Protein AF-A0A7J0AJB5-F1 (afdb_monomer)

Structure (mmCIF, N/CA/C/O backbone):
data_AF-A0A7J0AJB5-F1
#
_entry.id   AF-A0A7J0AJB5-F1
#
loop_
_atom_site.group_PDB
_atom_site.id
_atom_site.type_symbol
_atom_site.label_atom_id
_atom_site.label_alt_id
_atom_site.label_comp_id
_atom_site.label_asym_id
_atom_site.label_entity_id
_atom_site.label_seq_id
_atom_site.pdbx_PDB_ins_code
_atom_site.Cartn_x
_atom_site.Cartn_y
_atom_site.Cartn_z
_atom_site.occupancy
_atom_site.B_iso_or_equiv
_atom_site.auth_seq_id
_atom_site.auth_comp_id
_atom_site.auth_asym_id
_atom_site.auth_atom_id
_atom_site.pdbx_PDB_model_num
ATOM 1 N N . MET A 1 1 ? -27.494 -0.237 11.479 1.00 79.25 1 MET A N 1
ATOM 2 C CA . MET A 1 1 ? -26.048 -0.134 11.221 1.00 79.25 1 MET A CA 1
ATOM 3 C C . MET A 1 1 ? -25.712 1.276 10.770 1.00 79.25 1 MET A C 1
ATOM 5 O O . MET A 1 1 ? -25.885 1.623 9.608 1.00 79.25 1 MET A O 1
ATOM 9 N N . THR A 1 2 ? -25.309 2.109 11.719 1.00 97.00 2 THR A N 1
ATOM 10 C CA . THR A 1 2 ? -24.826 3.474 11.503 1.00 97.00 2 THR A CA 1
ATOM 11 C C . THR A 1 2 ? -23.308 3.480 11.310 1.00 97.00 2 THR A C 1
ATOM 13 O O . THR A 1 2 ? -22.624 2.503 11.622 1.00 97.00 2 THR A O 1
ATOM 16 N N . ILE A 1 3 ? -22.759 4.607 10.845 1.00 94.25 3 ILE A N 1
ATOM 17 C CA . ILE A 1 3 ? -21.302 4.815 10.776 1.00 94.25 3 ILE A CA 1
ATOM 18 C C . ILE A 1 3 ? -20.665 4.633 12.163 1.00 94.25 3 ILE A C 1
ATOM 20 O O . ILE A 1 3 ? -19.613 4.015 12.292 1.00 94.25 3 ILE A O 1
ATOM 24 N N . PHE A 1 4 ? -21.326 5.114 13.217 1.00 96.75 4 PHE A N 1
ATOM 25 C CA . PHE A 1 4 ? -20.851 4.930 14.584 1.00 96.75 4 PHE A CA 1
ATOM 26 C C . PHE A 1 4 ? -20.799 3.449 14.984 1.00 96.75 4 PHE A C 1
ATOM 28 O O . PHE A 1 4 ? -19.808 3.006 15.556 1.00 96.75 4 PHE A O 1
ATOM 35 N N . GLU A 1 5 ? -21.830 2.667 14.649 1.00 98.00 5 GLU A N 1
ATOM 36 C CA . GLU A 1 5 ? -21.894 1.238 14.983 1.00 98.00 5 GLU A CA 1
ATOM 37 C C . GLU A 1 5 ? -20.785 0.432 14.295 1.00 98.00 5 GLU A C 1
ATOM 39 O O . GLU A 1 5 ? -20.130 -0.372 14.956 1.00 98.00 5 GLU A O 1
ATOM 44 N N . ILE A 1 6 ? -20.507 0.680 13.008 1.00 95.88 6 ILE A N 1
ATOM 45 C CA . ILE A 1 6 ? -19.435 -0.033 12.292 1.00 95.88 6 ILE A CA 1
ATOM 46 C C . ILE A 1 6 ? -18.036 0.394 12.757 1.00 95.88 6 ILE A C 1
ATOM 48 O O . ILE A 1 6 ? -17.145 -0.451 12.857 1.00 95.88 6 ILE A O 1
ATOM 52 N N . LEU A 1 7 ? -17.838 1.672 13.102 1.00 94.94 7 LEU A N 1
ATOM 53 C CA . LEU A 1 7 ? -16.583 2.143 13.697 1.00 94.94 7 LEU A CA 1
ATOM 54 C C . LEU A 1 7 ? -16.366 1.539 15.086 1.00 94.94 7 LEU A C 1
ATOM 56 O O . LEU A 1 7 ? -15.263 1.101 15.396 1.00 94.94 7 LEU A O 1
ATOM 60 N N . LYS A 1 8 ? -17.418 1.474 15.911 1.00 96.06 8 LYS A N 1
ATOM 61 C CA . LYS A 1 8 ? -17.368 0.855 17.239 1.00 96.06 8 LYS A CA 1
ATOM 62 C C . LYS A 1 8 ? -17.060 -0.639 17.141 1.00 96.06 8 LYS A C 1
ATOM 64 O O . LYS A 1 8 ? -16.225 -1.124 17.898 1.00 96.06 8 LYS A O 1
ATOM 69 N N . PHE A 1 9 ? -17.692 -1.343 16.200 1.00 97.31 9 PHE A N 1
ATOM 70 C CA . PHE A 1 9 ? -17.453 -2.766 15.954 1.00 97.31 9 PHE A CA 1
ATOM 71 C C . PHE A 1 9 ? -16.005 -3.044 15.517 1.00 97.31 9 PHE A C 1
ATOM 73 O O . PHE A 1 9 ? -15.387 -3.982 16.005 1.00 97.31 9 PHE A O 1
ATOM 80 N N . ASN A 1 10 ? -15.431 -2.189 14.664 1.00 95.81 10 ASN A N 1
ATOM 81 C CA . ASN A 1 10 ? -14.078 -2.352 14.116 1.00 95.81 10 ASN A CA 1
ATOM 82 C C . ASN A 1 10 ? -13.007 -1.507 14.836 1.00 95.81 10 ASN A C 1
ATOM 84 O O . ASN A 1 10 ? -11.934 -1.266 14.280 1.00 95.81 10 ASN A O 1
ATOM 88 N N . ARG A 1 11 ? -13.273 -1.021 16.056 1.00 95.06 11 ARG A N 1
ATOM 89 C CA . ARG A 1 11 ? -12.410 -0.036 16.732 1.00 95.06 11 ARG A CA 1
ATOM 90 C C . ARG A 1 11 ? -10.953 -0.494 16.825 1.00 95.06 11 ARG A C 1
ATOM 92 O O . ARG A 1 11 ? -10.058 0.271 16.485 1.00 95.06 11 ARG A O 1
ATOM 99 N N . GLU A 1 12 ? -10.717 -1.737 17.244 1.00 95.25 12 GLU A N 1
ATOM 100 C CA . GLU A 1 12 ? -9.360 -2.264 17.437 1.00 95.25 12 GLU A CA 1
ATOM 101 C C . GLU A 1 12 ? -8.561 -2.314 16.126 1.00 95.25 12 GLU A C 1
ATOM 103 O O . GLU A 1 12 ? -7.426 -1.836 16.073 1.00 95.25 12 GLU A O 1
ATOM 108 N N . ILE A 1 13 ? -9.151 -2.855 15.053 1.00 93.44 13 ILE A N 1
ATOM 109 C CA . ILE A 1 13 ? -8.449 -2.980 13.771 1.00 93.44 13 ILE A CA 1
ATOM 110 C C . ILE A 1 13 ? -8.190 -1.607 13.146 1.00 93.44 13 ILE A C 1
AT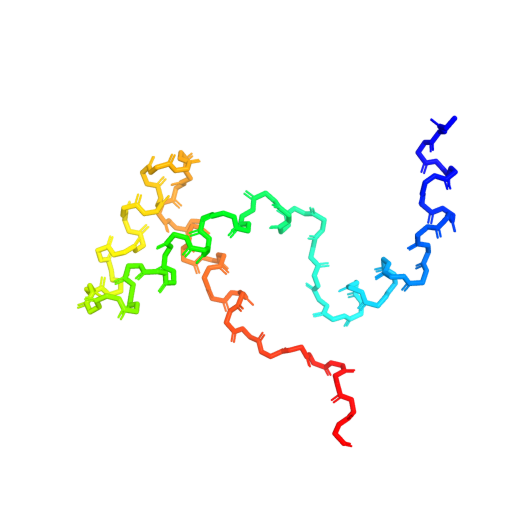OM 112 O O . ILE A 1 13 ? -7.094 -1.363 12.647 1.00 93.44 13 ILE A O 1
ATOM 116 N N . ILE A 1 14 ? -9.142 -0.673 13.248 1.00 93.56 14 ILE A N 1
ATOM 117 C CA . ILE A 1 14 ? -8.975 0.697 12.749 1.00 93.56 14 ILE A CA 1
ATOM 118 C C . ILE A 1 14 ? -7.866 1.418 13.521 1.00 93.56 14 ILE A C 1
ATOM 120 O O . ILE A 1 14 ? -7.022 2.067 12.906 1.00 93.56 14 ILE A O 1
ATOM 124 N N . GLU A 1 15 ? -7.815 1.278 14.848 1.00 92.38 15 GLU A N 1
ATOM 125 C CA . GLU A 1 15 ? -6.749 1.866 15.666 1.00 92.38 15 GLU A CA 1
ATOM 126 C C . GLU A 1 15 ? -5.373 1.286 15.326 1.00 92.38 15 GLU A C 1
ATOM 128 O O . GLU A 1 15 ? -4.398 2.034 15.257 1.00 92.38 15 GLU A O 1
ATOM 133 N N . ARG A 1 16 ? -5.279 -0.025 15.073 1.00 91.44 16 ARG A N 1
ATOM 134 C CA . ARG A 1 16 ? -4.036 -0.678 14.633 1.00 91.44 16 ARG A CA 1
ATOM 135 C C . ARG A 1 16 ? -3.574 -0.177 13.268 1.00 91.44 16 ARG A C 1
ATOM 137 O O . ARG A 1 16 ? -2.417 0.209 13.133 1.00 91.44 16 ARG A O 1
ATOM 144 N N . LEU A 1 17 ? -4.474 -0.124 12.286 1.00 90.75 17 LEU A N 1
ATOM 145 C CA . LEU A 1 17 ? -4.177 0.388 10.945 1.00 90.75 17 LEU A CA 1
ATOM 146 C C . LEU A 1 17 ? -3.747 1.859 10.996 1.00 90.75 17 LEU A C 1
ATOM 148 O O . LEU A 1 17 ? -2.745 2.233 10.391 1.00 90.75 17 LEU A O 1
ATOM 152 N N . HIS A 1 18 ? -4.446 2.679 11.783 1.00 89.06 18 HIS A N 1
ATOM 153 C CA . HIS A 1 18 ? -4.085 4.078 11.985 1.00 89.06 18 HIS A CA 1
ATOM 154 C C . HIS A 1 18 ? -2.694 4.224 12.620 1.00 89.06 18 HIS A C 1
ATOM 156 O O . HIS A 1 18 ? -1.887 5.027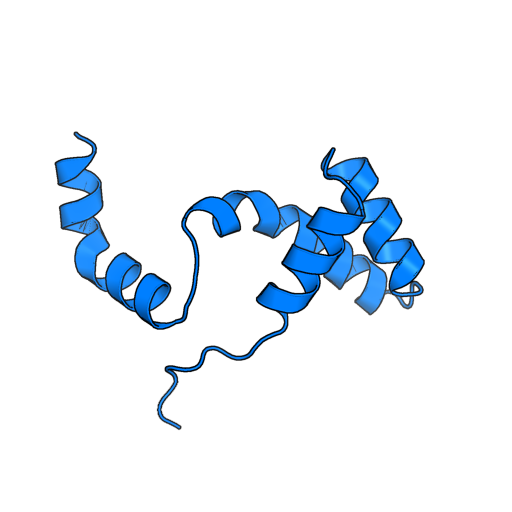 12.156 1.00 89.06 18 HIS A O 1
ATOM 162 N N . LYS A 1 19 ? -2.376 3.425 13.650 1.00 88.56 19 LYS A N 1
ATOM 163 C CA . LYS A 1 19 ? -1.039 3.396 14.272 1.00 88.56 19 LYS A CA 1
ATOM 164 C C . LYS A 1 19 ? 0.055 2.935 13.305 1.00 88.56 19 LYS A C 1
ATOM 166 O O . LYS A 1 19 ? 1.169 3.432 13.395 1.00 88.56 19 LYS A O 1
ATOM 171 N N . ALA A 1 20 ? -0.268 2.047 12.367 1.00 87.00 20 ALA A N 1
ATOM 172 C CA . ALA A 1 20 ? 0.633 1.624 11.295 1.00 87.00 20 ALA A CA 1
ATOM 173 C C . ALA A 1 20 ? 0.783 2.666 10.165 1.00 87.00 20 ALA A C 1
ATOM 175 O O . ALA A 1 20 ? 1.495 2.423 9.195 1.00 87.00 20 ALA A O 1
ATOM 176 N N . GLY A 1 21 ? 0.119 3.825 10.261 1.00 86.56 21 GLY A N 1
ATOM 177 C CA . GLY A 1 21 ? 0.197 4.894 9.262 1.00 86.56 21 GLY A CA 1
ATOM 178 C C . GLY A 1 21 ? -0.732 4.715 8.056 1.00 86.56 21 GLY A C 1
ATOM 179 O O . GLY A 1 21 ? -0.644 5.497 7.104 1.00 86.56 21 GLY A O 1
ATOM 180 N N . VAL A 1 22 ? -1.639 3.731 8.094 1.00 90.06 22 VAL A N 1
ATOM 181 C CA . VAL A 1 22 ? -2.632 3.492 7.038 1.00 90.06 22 VAL A CA 1
ATOM 182 C C . VAL A 1 22 ? -3.683 4.597 7.054 1.00 90.06 22 VAL A C 1
ATOM 184 O O . VAL A 1 22 ? -4.256 4.947 8.089 1.00 90.06 22 VAL A O 1
ATOM 187 N N . ARG A 1 23 ? -3.973 5.143 5.875 1.00 90.75 23 ARG A N 1
ATOM 188 C CA . ARG A 1 23 ? -4.997 6.168 5.670 1.00 90.75 23 ARG A CA 1
ATOM 189 C C . ARG A 1 23 ? -6.294 5.509 5.226 1.00 90.75 23 ARG A C 1
ATOM 191 O O . ARG A 1 23 ? -6.287 4.586 4.424 1.00 90.75 23 ARG A O 1
ATOM 198 N N . HIS A 1 24 ? -7.435 6.066 5.624 1.00 88.75 24 HIS A N 1
ATOM 199 C CA . HIS A 1 24 ? -8.747 5.615 5.131 1.00 88.75 24 HIS A CA 1
ATOM 200 C C . HIS A 1 24 ? -8.840 5.606 3.589 1.00 88.75 24 HIS A C 1
ATOM 202 O O . HIS A 1 24 ? -9.526 4.775 3.003 1.00 88.75 24 HIS A O 1
ATOM 208 N N . SER A 1 25 ? -8.137 6.528 2.922 1.00 89.62 25 SER A N 1
ATOM 209 C CA . SER A 1 25 ? -8.104 6.624 1.461 1.00 89.62 25 SER A CA 1
ATOM 210 C C . SER A 1 25 ? -7.233 5.558 0.797 1.00 89.62 25 SER A C 1
ATOM 212 O O . SER A 1 25 ? -7.375 5.362 -0.407 1.00 89.62 25 SER A O 1
ATOM 214 N N . ASP A 1 26 ? -6.385 4.850 1.550 1.00 92.31 26 ASP A N 1
ATOM 215 C CA . ASP A 1 26 ? -5.508 3.799 1.021 1.00 92.31 26 ASP A CA 1
ATOM 216 C C . ASP A 1 26 ? -6.297 2.615 0.469 1.00 92.31 26 ASP A C 1
ATOM 218 O O . ASP A 1 26 ? -5.894 2.033 -0.533 1.00 92.31 26 ASP A O 1
ATOM 222 N N . VAL A 1 27 ? -7.481 2.346 1.026 1.00 93.50 27 VAL A N 1
ATOM 223 C CA . VAL A 1 27 ? -8.386 1.288 0.554 1.00 93.50 27 VAL A CA 1
ATOM 224 C C . VAL A 1 27 ? -8.677 1.413 -0.946 1.00 93.50 27 VAL A C 1
ATOM 226 O O . VAL A 1 27 ? -8.755 0.410 -1.644 1.00 93.50 27 VAL A O 1
ATOM 229 N N . ARG A 1 28 ? -8.765 2.642 -1.473 1.00 94.19 28 ARG A N 1
ATOM 230 C CA . ARG A 1 28 ? -9.062 2.898 -2.894 1.00 94.19 28 ARG A CA 1
ATOM 231 C C . ARG A 1 28 ? -7.902 2.580 -3.839 1.00 94.19 28 ARG A C 1
ATOM 233 O O . ARG A 1 28 ? -8.100 2.600 -5.045 1.00 94.19 28 ARG A O 1
ATOM 240 N N . TYR A 1 29 ? -6.701 2.351 -3.313 1.00 97.19 29 TYR A N 1
ATOM 241 C CA . TYR A 1 29 ? -5.498 2.118 -4.112 1.00 97.19 29 TYR A CA 1
ATOM 242 C C . TYR A 1 29 ? -4.938 0.699 -3.960 1.00 97.19 29 TYR A C 1
ATOM 244 O O . TYR A 1 29 ? -3.851 0.426 -4.468 1.00 97.19 29 TYR A O 1
ATOM 252 N N . ILE A 1 30 ? -5.659 -0.196 -3.274 1.00 96.69 30 ILE A N 1
ATOM 253 C CA . ILE A 1 30 ? -5.257 -1.600 -3.108 1.00 96.69 30 ILE A CA 1
ATOM 254 C C . ILE A 1 30 ? -5.114 -2.269 -4.479 1.00 96.69 30 ILE A C 1
ATOM 256 O O . ILE A 1 30 ? -4.051 -2.809 -4.779 1.00 96.69 30 ILE A O 1
ATOM 260 N N . ASP A 1 31 ? -6.126 -2.145 -5.338 1.00 97.88 31 ASP A N 1
ATOM 261 C CA . ASP A 1 31 ? -6.110 -2.761 -6.670 1.00 97.88 31 ASP A CA 1
ATOM 262 C C . ASP A 1 31 ? -5.041 -2.133 -7.576 1.00 97.88 31 ASP A C 1
ATOM 264 O O . ASP A 1 31 ? -4.314 -2.847 -8.264 1.00 97.88 31 ASP A O 1
ATOM 268 N N . LEU A 1 32 ? -4.852 -0.809 -7.494 1.00 97.94 32 LEU A N 1
ATOM 269 C CA . LEU A 1 32 ? -3.774 -0.108 -8.201 1.00 97.94 32 LEU A CA 1
ATOM 270 C C . LEU A 1 32 ? -2.397 -0.677 -7.838 1.00 97.94 32 LEU A C 1
ATOM 272 O O . LEU A 1 32 ? -1.559 -0.903 -8.713 1.00 97.94 32 LEU A O 1
ATOM 276 N N . TYR A 1 33 ? -2.148 -0.895 -6.545 1.00 97.69 33 TYR A N 1
ATOM 277 C CA . TYR A 1 33 ? -0.871 -1.427 -6.082 1.00 97.69 33 TYR A CA 1
ATOM 278 C C . TYR A 1 33 ? -0.721 -2.917 -6.406 1.00 97.69 33 TYR A C 1
ATOM 280 O O . TYR A 1 33 ? 0.388 -3.361 -6.710 1.00 97.69 33 TYR A O 1
ATOM 288 N N . SER A 1 34 ? -1.819 -3.675 -6.383 1.00 97.88 34 SER A N 1
ATOM 289 C CA . SER A 1 34 ? -1.860 -5.082 -6.793 1.00 97.88 34 SER A CA 1
ATOM 290 C C . SER A 1 34 ? -1.466 -5.251 -8.264 1.00 97.88 34 SER A C 1
ATOM 292 O O . SER A 1 34 ? -0.562 -6.029 -8.582 1.00 97.88 34 SER A O 1
ATOM 294 N N . ASP A 1 35 ? -2.054 -4.447 -9.154 1.00 97.94 35 ASP A N 1
ATOM 295 C CA . ASP A 1 35 ? -1.738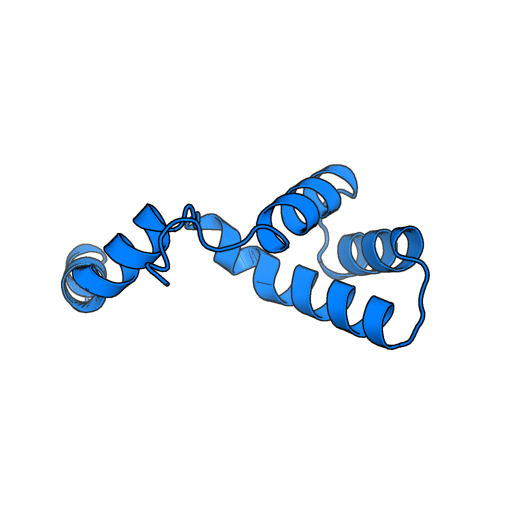 -4.450 -10.585 1.00 97.94 35 ASP A CA 1
ATOM 296 C C . ASP A 1 35 ? -0.284 -4.048 -10.838 1.00 97.94 35 ASP A C 1
ATOM 298 O O . ASP A 1 35 ? 0.443 -4.728 -11.568 1.00 97.94 35 ASP A O 1
ATOM 302 N N . TYR A 1 36 ? 0.167 -2.968 -10.190 1.00 98.38 36 TYR A N 1
ATOM 303 C CA . TYR A 1 36 ? 1.562 -2.537 -10.245 1.00 98.38 36 TYR A CA 1
ATOM 304 C C . TYR A 1 36 ? 2.515 -3.663 -9.817 1.00 98.38 36 TYR A C 1
ATOM 306 O O . TYR A 1 36 ? 3.481 -3.960 -10.522 1.00 98.38 36 TY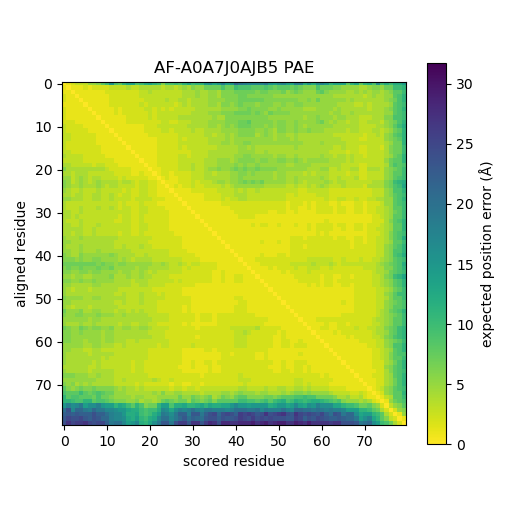R A O 1
ATOM 314 N N . SER A 1 37 ? 2.235 -4.305 -8.682 1.00 97.75 37 SER A N 1
ATOM 315 C CA . SER A 1 37 ? 3.090 -5.354 -8.118 1.00 97.75 37 SER A CA 1
ATOM 316 C C . SER A 1 37 ? 3.118 -6.595 -9.006 1.00 97.75 37 SER A C 1
ATOM 318 O O . SER A 1 37 ? 4.184 -7.170 -9.213 1.00 97.75 37 SER A O 1
ATOM 320 N N . THR A 1 38 ? 1.979 -6.961 -9.597 1.00 98.25 38 THR A N 1
ATOM 321 C CA . THR A 1 38 ? 1.867 -8.081 -10.540 1.00 98.25 38 THR A CA 1
ATOM 322 C C . THR A 1 38 ? 2.702 -7.835 -11.795 1.00 98.25 38 THR A C 1
ATOM 324 O O . THR A 1 38 ? 3.479 -8.700 -12.194 1.00 98.25 38 THR A O 1
ATOM 327 N N . LEU A 1 39 ? 2.613 -6.642 -12.392 1.00 98.06 39 LEU A N 1
ATOM 328 C CA . LEU A 1 39 ? 3.405 -6.283 -13.573 1.00 98.06 39 LEU A CA 1
ATOM 329 C C . LEU A 1 39 ? 4.910 -6.297 -13.275 1.00 98.06 39 LEU A C 1
ATOM 331 O O . LEU A 1 39 ? 5.695 -6.817 -14.068 1.00 98.06 39 LEU A O 1
ATOM 335 N N . VAL A 1 40 ? 5.322 -5.764 -12.122 1.00 98.06 40 VAL A N 1
ATOM 336 C CA . VAL A 1 40 ? 6.730 -5.803 -11.696 1.00 98.06 40 VAL A CA 1
ATOM 337 C C . VAL A 1 40 ? 7.197 -7.244 -11.466 1.00 98.06 40 VAL A C 1
ATOM 339 O O . VAL A 1 40 ? 8.287 -7.598 -11.909 1.00 98.06 40 VAL A O 1
ATOM 342 N N . ALA A 1 41 ? 6.373 -8.094 -10.845 1.00 97.81 41 ALA A N 1
ATOM 343 C CA . ALA A 1 41 ? 6.684 -9.510 -10.634 1.00 97.81 41 ALA A CA 1
ATOM 344 C C . ALA A 1 41 ? 6.817 -10.297 -11.952 1.00 97.81 41 ALA A C 1
ATOM 346 O O . ALA A 1 41 ? 7.591 -11.247 -12.027 1.00 97.81 41 ALA A O 1
ATOM 347 N N . GLN A 1 42 ? 6.119 -9.872 -13.009 1.00 97.88 42 GLN A N 1
ATOM 348 C CA . GLN A 1 42 ? 6.243 -10.415 -14.368 1.00 97.88 42 GLN A CA 1
ATOM 349 C C . GLN A 1 42 ? 7.468 -9.877 -15.136 1.00 97.88 42 GLN A C 1
ATOM 351 O O . GLN A 1 42 ? 7.668 -10.223 -16.298 1.00 97.88 42 GLN A O 1
ATOM 356 N N . GLY A 1 43 ? 8.296 -9.032 -14.511 1.00 98.00 43 GLY A N 1
ATOM 357 C CA . GLY A 1 43 ? 9.516 -8.481 -15.107 1.00 98.00 43 GLY A CA 1
ATOM 358 C C . GLY A 1 43 ? 9.322 -7.161 -15.856 1.00 98.00 43 GLY A C 1
ATOM 359 O O . GLY A 1 43 ? 10.249 -6.688 -16.518 1.00 98.00 43 GLY A O 1
ATOM 360 N N . ALA A 1 44 ? 8.149 -6.528 -15.762 1.00 97.88 44 ALA A N 1
ATOM 361 C CA . ALA A 1 44 ? 7.939 -5.224 -16.373 1.00 97.88 44 ALA A CA 1
ATOM 362 C C . ALA A 1 44 ? 8.773 -4.135 -15.672 1.00 97.88 44 ALA A C 1
ATOM 364 O O . ALA A 1 44 ? 8.935 -4.123 -14.449 1.00 97.88 44 ALA A O 1
ATOM 365 N N . LYS A 1 45 ? 9.268 -3.156 -16.443 1.00 98.06 45 LYS A N 1
ATOM 366 C CA . LYS A 1 45 ? 9.951 -1.983 -15.872 1.00 98.06 45 LYS A CA 1
ATOM 367 C C . LYS A 1 45 ? 9.006 -1.245 -14.920 1.00 98.06 45 LYS A C 1
ATOM 369 O O . LYS A 1 45 ? 7.868 -0.957 -15.283 1.00 98.06 45 LYS A O 1
ATOM 374 N N . ALA A 1 46 ? 9.500 -0.849 -13.746 1.00 97.25 46 ALA A N 1
ATOM 375 C CA . ALA A 1 46 ? 8.682 -0.195 -12.720 1.00 97.25 46 ALA A CA 1
ATOM 376 C C . ALA A 1 46 ? 7.975 1.082 -13.214 1.00 97.25 46 ALA A C 1
ATOM 378 O O . ALA A 1 46 ? 6.840 1.341 -12.827 1.00 97.25 46 ALA A O 1
ATOM 379 N N . SER A 1 47 ? 8.620 1.860 -14.090 1.00 97.56 47 SER A N 1
ATOM 380 C CA . SER A 1 47 ? 8.024 3.060 -14.691 1.00 97.56 47 SER A CA 1
ATOM 381 C C . SER A 1 47 ? 6.865 2.739 -15.634 1.00 97.56 47 SER A C 1
ATOM 383 O O . SER A 1 47 ? 5.867 3.456 -15.637 1.00 97.56 47 SER A O 1
ATOM 385 N N . TYR A 1 48 ? 6.972 1.646 -16.394 1.00 98.19 48 TYR A N 1
ATOM 386 C CA . TYR A 1 48 ? 5.888 1.147 -17.236 1.00 98.19 48 TYR A CA 1
ATOM 387 C C . TYR A 1 48 ? 4.736 0.612 -16.381 1.00 98.19 48 TYR A C 1
ATOM 389 O O . TYR A 1 48 ? 3.600 1.026 -16.576 1.00 98.19 48 TYR A O 1
ATOM 397 N N . ALA A 1 49 ? 5.029 -0.221 -15.376 1.00 98.31 49 ALA A N 1
ATOM 398 C CA . ALA A 1 49 ? 4.016 -0.751 -14.464 1.00 98.31 49 ALA A CA 1
ATOM 399 C C . ALA A 1 49 ? 3.240 0.368 -13.745 1.00 98.31 49 ALA A C 1
ATOM 401 O O . ALA A 1 49 ? 2.022 0.292 -13.612 1.00 98.31 49 ALA A O 1
ATOM 402 N N . ALA A 1 50 ? 3.928 1.434 -13.319 1.00 98.12 50 ALA A N 1
ATOM 403 C CA . ALA A 1 50 ? 3.291 2.597 -12.705 1.00 98.12 50 ALA A CA 1
ATOM 404 C C . ALA A 1 50 ? 2.392 3.364 -13.691 1.00 98.12 50 ALA A C 1
ATOM 406 O O . ALA A 1 50 ? 1.305 3.790 -13.308 1.00 98.12 50 ALA A O 1
ATOM 407 N N . ALA A 1 51 ? 2.818 3.535 -14.947 1.00 98.38 51 ALA A N 1
ATOM 408 C CA . ALA A 1 51 ? 2.018 4.196 -15.981 1.00 98.38 51 ALA A CA 1
ATOM 409 C C . ALA A 1 51 ? 0.768 3.389 -16.358 1.00 98.38 51 ALA A C 1
ATOM 411 O O . ALA A 1 51 ? -0.323 3.950 -16.453 1.00 98.38 51 ALA A O 1
ATOM 412 N N . GLU A 1 52 ? 0.917 2.075 -16.503 1.00 98.19 52 GLU A N 1
ATOM 413 C CA . GLU A 1 52 ? -0.182 1.161 -16.803 1.00 98.19 52 GLU A CA 1
ATOM 414 C C . GLU A 1 52 ? -1.206 1.132 -15.658 1.00 98.19 52 GLU A C 1
ATOM 416 O O . GLU A 1 52 ? -2.400 1.318 -15.889 1.00 98.19 52 GLU A O 1
ATOM 421 N N . ALA A 1 53 ? -0.749 1.004 -14.407 1.00 97.81 53 ALA A N 1
ATOM 422 C CA . ALA A 1 53 ? -1.625 1.048 -13.236 1.00 97.81 53 ALA A CA 1
ATOM 423 C C . ALA A 1 53 ? -2.318 2.416 -13.078 1.00 97.81 53 ALA A C 1
ATOM 425 O O . ALA A 1 53 ? -3.504 2.481 -12.765 1.00 97.81 53 ALA A O 1
ATOM 426 N N . ALA A 1 54 ? -1.617 3.524 -13.346 1.00 98.06 54 ALA A N 1
ATOM 427 C CA . ALA A 1 54 ? -2.215 4.861 -13.349 1.00 98.06 54 ALA A CA 1
ATOM 428 C C . ALA A 1 54 ? -3.357 4.975 -14.375 1.00 98.06 54 ALA A C 1
ATOM 430 O O . ALA A 1 54 ? -4.439 5.461 -14.042 1.00 98.06 54 ALA A O 1
ATOM 431 N N . SER A 1 55 ? -3.128 4.476 -15.594 1.00 98.00 55 SER A N 1
ATOM 432 C CA . SER A 1 55 ? -4.110 4.474 -16.682 1.00 98.00 55 SER A CA 1
ATOM 433 C C . SER A 1 55 ? -5.346 3.637 -16.339 1.00 98.00 55 SER A C 1
ATOM 435 O O . SER A 1 55 ? -6.466 4.145 -16.395 1.00 98.00 55 SER A O 1
ATOM 437 N N . ARG A 1 56 ? -5.154 2.385 -15.896 1.00 97.56 56 ARG A N 1
ATOM 438 C CA . ARG A 1 56 ? -6.250 1.452 -15.570 1.00 97.56 56 ARG A CA 1
ATOM 439 C C . ARG A 1 56 ? -7.175 1.959 -14.473 1.00 97.56 56 ARG A C 1
ATOM 441 O O . ARG A 1 56 ? -8.381 1.750 -14.541 1.00 97.56 56 ARG A O 1
ATOM 448 N N . HIS A 1 57 ? -6.607 2.628 -13.474 1.00 97.12 57 HIS A N 1
ATOM 449 C CA . HIS A 1 57 ? -7.340 3.087 -12.294 1.00 97.12 57 HIS A CA 1
ATOM 450 C C . HIS A 1 57 ? -7.772 4.558 -12.382 1.00 97.12 57 HIS A C 1
ATOM 452 O O . HIS A 1 57 ? -8.359 5.078 -11.435 1.00 97.12 57 HIS A O 1
ATOM 458 N N . GLY A 1 58 ? -7.483 5.253 -13.490 1.00 97.00 58 GLY A N 1
ATOM 459 C CA . GLY A 1 58 ? -7.836 6.667 -13.669 1.00 97.00 58 GLY A CA 1
ATOM 460 C C . GLY A 1 58 ? -7.159 7.604 -12.659 1.00 97.00 58 GLY A C 1
ATOM 461 O O . GLY A 1 58 ? -7.717 8.637 -12.286 1.00 97.00 58 GLY A O 1
ATOM 462 N N . VAL A 1 59 ? -5.966 7.241 -12.182 1.00 97.19 59 VAL A N 1
ATOM 463 C CA . VAL A 1 59 ? -5.201 7.991 -11.177 1.00 97.19 59 VAL A CA 1
ATOM 464 C C . VAL A 1 59 ? -4.050 8.721 -11.862 1.00 97.19 59 VAL A C 1
ATOM 466 O O . VAL A 1 59 ? -3.411 8.195 -12.768 1.00 97.19 59 VAL A O 1
ATOM 469 N N . SER A 1 60 ? -3.744 9.948 -11.433 1.00 97.75 60 SER A N 1
ATOM 470 C CA . SER A 1 60 ? -2.601 10.671 -11.997 1.00 97.75 60 SER A CA 1
ATOM 471 C C . SER A 1 60 ? -1.289 9.943 -11.697 1.00 97.75 60 SER A C 1
ATOM 473 O O . SER A 1 60 ? -1.074 9.458 -10.587 1.00 97.75 60 SER A O 1
ATOM 475 N N . ILE A 1 61 ? -0.361 9.932 -12.657 1.00 97.44 61 ILE A N 1
ATOM 476 C CA . ILE A 1 61 ? 0.925 9.233 -12.504 1.00 97.44 61 ILE A CA 1
ATOM 477 C C . ILE A 1 61 ? 1.696 9.677 -11.253 1.00 97.44 61 ILE A C 1
ATOM 479 O O . ILE A 1 61 ? 2.289 8.859 -10.553 1.00 97.44 61 ILE A O 1
ATOM 483 N N . ARG A 1 62 ? 1.625 10.972 -10.918 1.00 97.81 62 ARG A N 1
ATOM 484 C CA . ARG A 1 62 ? 2.205 11.525 -9.689 1.00 97.81 62 ARG A CA 1
ATOM 485 C C . ARG A 1 62 ? 1.603 10.861 -8.453 1.00 97.81 62 ARG A C 1
ATOM 487 O O . ARG A 1 62 ? 2.338 10.382 -7.597 1.00 97.81 62 ARG A O 1
ATOM 494 N N . LYS A 1 63 ? 0.271 10.793 -8.383 1.00 97.06 63 LYS A N 1
ATOM 495 C CA . LYS A 1 63 ? -0.431 1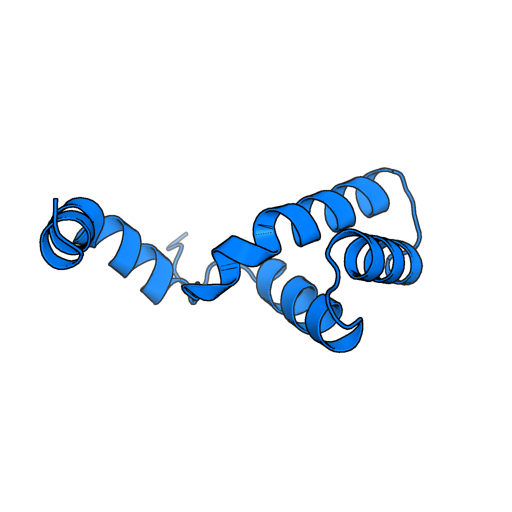0.169 -7.262 1.00 97.06 63 LYS A CA 1
ATOM 496 C C . LYS A 1 63 ? -0.134 8.671 -7.175 1.00 97.06 63 LYS A C 1
ATOM 498 O O . LYS A 1 63 ? 0.000 8.154 -6.070 1.00 97.06 63 LYS A O 1
ATOM 503 N N . THR A 1 64 ? 0.016 7.994 -8.310 1.00 97.50 64 THR A N 1
ATOM 504 C CA . THR A 1 64 ? 0.423 6.586 -8.371 1.00 97.50 64 THR A CA 1
ATOM 505 C C . THR A 1 64 ? 1.789 6.369 -7.727 1.00 97.50 64 THR A C 1
ATOM 507 O O . THR A 1 64 ? 1.922 5.495 -6.873 1.00 97.50 64 THR A O 1
ATOM 510 N N . TYR A 1 65 ? 2.787 7.204 -8.031 1.00 97.56 65 TYR A N 1
ATOM 511 C CA . TYR A 1 65 ? 4.084 7.132 -7.349 1.00 97.56 65 TYR A CA 1
ATO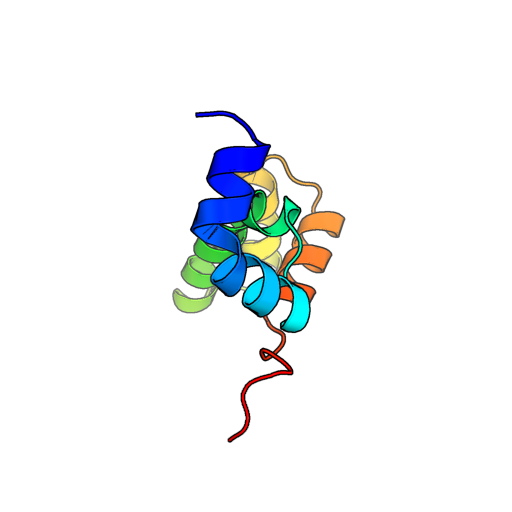M 512 C C . TYR A 1 65 ? 3.983 7.417 -5.845 1.00 97.56 65 TYR A C 1
ATOM 514 O O . TYR A 1 65 ? 4.618 6.712 -5.060 1.00 97.56 65 TYR A O 1
ATOM 522 N N . ASP A 1 66 ? 3.151 8.374 -5.421 1.0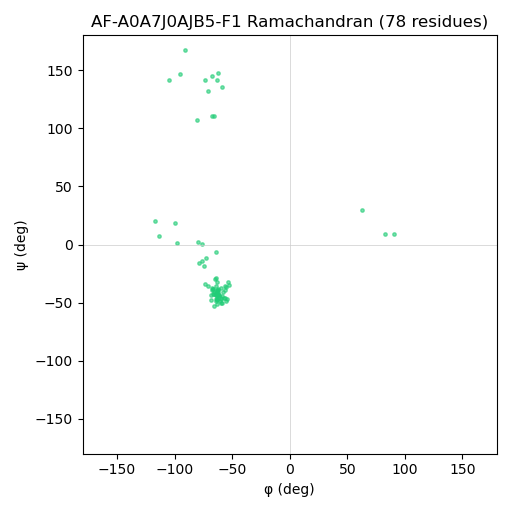0 95.69 66 ASP A N 1
ATOM 523 C CA . ASP A 1 66 ? 2.922 8.644 -3.993 1.00 95.69 66 ASP A CA 1
ATOM 524 C C . ASP A 1 66 ? 2.307 7.435 -3.265 1.00 95.69 66 ASP A C 1
ATOM 526 O O . ASP A 1 66 ? 2.608 7.171 -2.099 1.00 95.69 66 ASP A O 1
ATOM 530 N N . VAL A 1 67 ? 1.397 6.710 -3.925 1.00 95.69 67 VAL A N 1
ATOM 531 C CA . VAL A 1 67 ? 0.814 5.459 -3.414 1.00 95.69 67 VAL A CA 1
ATOM 532 C C . VAL A 1 67 ? 1.882 4.379 -3.327 1.00 95.69 67 VAL A C 1
ATOM 534 O O . VAL A 1 67 ? 2.068 3.825 -2.248 1.00 95.69 67 VAL A O 1
ATOM 537 N N . ILE A 1 68 ? 2.606 4.119 -4.419 1.00 96.38 68 ILE A N 1
ATOM 538 C CA . ILE A 1 68 ? 3.645 3.082 -4.482 1.00 96.38 68 ILE A CA 1
ATOM 539 C C . ILE A 1 68 ? 4.703 3.314 -3.401 1.00 96.38 68 ILE A C 1
ATOM 541 O O . ILE A 1 68 ? 5.075 2.380 -2.700 1.00 96.38 68 ILE A O 1
ATOM 545 N N . SER A 1 69 ? 5.167 4.556 -3.246 1.00 93.88 69 SER A N 1
ATOM 546 C CA . SER A 1 69 ? 6.150 4.928 -2.226 1.00 93.88 69 SER A CA 1
ATOM 547 C C . SER A 1 69 ? 5.643 4.622 -0.815 1.00 93.88 69 SER A C 1
ATOM 549 O O . SER A 1 69 ? 6.349 4.018 -0.017 1.00 93.88 69 SER A O 1
ATOM 551 N N . ARG A 1 70 ? 4.380 4.957 -0.518 1.00 91.69 70 ARG A N 1
ATOM 552 C CA . ARG A 1 70 ? 3.778 4.690 0.794 1.00 91.69 70 ARG A CA 1
ATOM 553 C C . ARG A 1 70 ? 3.564 3.200 1.057 1.00 91.69 70 ARG A C 1
ATOM 555 O O . ARG A 1 70 ? 3.833 2.757 2.162 1.00 91.69 70 ARG A O 1
ATOM 562 N N . PHE A 1 71 ? 3.068 2.453 0.073 1.00 94.06 71 PHE A N 1
ATOM 563 C CA . PHE A 1 71 ? 2.690 1.042 0.236 1.00 94.06 71 PHE A CA 1
ATOM 564 C C . PHE A 1 71 ? 3.900 0.106 0.309 1.00 94.06 71 PHE A C 1
ATOM 566 O O . PHE A 1 71 ? 3.770 -1.015 0.785 1.00 94.06 71 PHE A O 1
ATOM 573 N N . LYS A 1 72 ? 5.074 0.565 -0.139 1.00 91.19 72 LYS A N 1
ATOM 574 C CA . LYS A 1 72 ? 6.343 -0.153 0.021 1.00 91.19 72 LYS A CA 1
ATOM 575 C C . LYS A 1 72 ? 6.959 -0.027 1.413 1.00 91.19 72 LYS A C 1
ATOM 577 O O .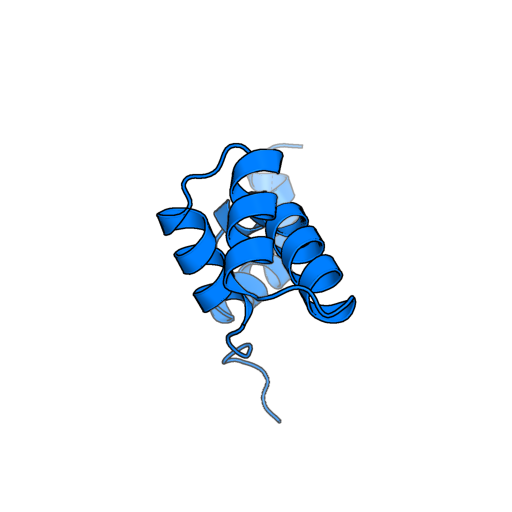 LYS A 1 72 ? 7.883 -0.774 1.706 1.00 91.19 72 LYS A O 1
ATOM 582 N N . ASN A 1 73 ? 6.512 0.926 2.229 1.00 88.19 73 ASN A N 1
ATOM 583 C CA . ASN A 1 73 ? 7.086 1.123 3.555 1.00 88.19 73 ASN A CA 1
ATOM 584 C C . ASN A 1 73 ? 6.648 0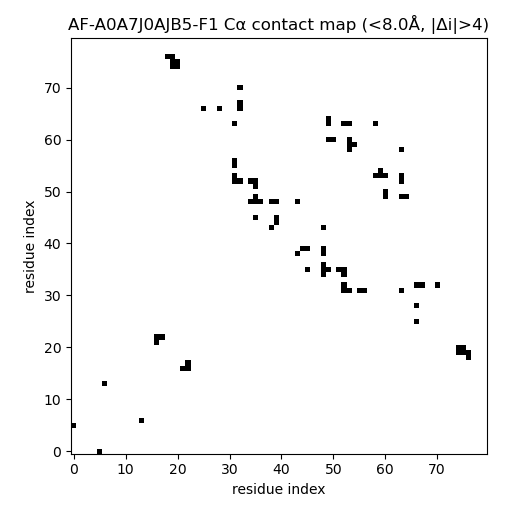.007 4.503 1.00 88.19 73 ASN A C 1
ATOM 586 O O . ASN A 1 73 ? 5.480 -0.387 4.509 1.00 88.19 73 ASN A O 1
ATOM 590 N N . ASP A 1 74 ? 7.571 -0.434 5.353 1.00 83.38 74 ASP A N 1
ATOM 591 C CA . ASP A 1 74 ? 7.257 -1.372 6.424 1.00 83.38 74 ASP A CA 1
ATOM 592 C C . ASP A 1 74 ? 6.258 -0.763 7.413 1.00 83.38 74 ASP A C 1
ATOM 594 O O . ASP A 1 74 ? 6.257 0.443 7.692 1.00 83.38 74 ASP A O 1
ATOM 598 N N . CYS A 1 75 ? 5.413 -1.617 7.990 1.00 79.88 75 CYS A N 1
ATOM 599 C CA . CYS A 1 75 ? 4.555 -1.216 9.096 1.00 79.88 75 CYS A CA 1
ATOM 600 C C . CYS A 1 75 ? 5.434 -0.889 10.310 1.00 79.88 75 CYS A C 1
ATOM 602 O O . CYS A 1 75 ? 5.997 -1.777 10.945 1.00 79.88 75 CYS A O 1
ATOM 604 N N . THR A 1 76 ? 5.507 0.391 10.672 1.00 64.81 76 THR A N 1
ATOM 605 C CA . THR A 1 76 ? 6.373 0.916 11.745 1.00 64.81 76 THR A CA 1
ATOM 606 C C . THR A 1 76 ? 6.036 0.404 13.152 1.00 64.81 76 THR A C 1
ATOM 608 O O . THR A 1 76 ? 6.765 0.696 14.095 1.00 64.81 76 THR A O 1
ATOM 611 N N . PHE A 1 77 ? 4.943 -0.350 13.313 1.00 59.59 77 PHE A N 1
ATOM 612 C CA . PHE A 1 77 ? 4.440 -0.840 14.600 1.00 59.59 77 PHE A CA 1
ATOM 613 C C . PHE A 1 77 ? 4.438 -2.376 14.728 1.00 59.59 77 PHE A C 1
ATOM 615 O O . PHE A 1 77 ? 3.731 -2.913 15.573 1.00 59.59 77 PHE A O 1
ATOM 622 N N . CYS A 1 78 ? 5.205 -3.122 13.932 1.00 48.31 78 CYS A N 1
ATOM 623 C CA . CYS A 1 78 ? 5.498 -4.512 14.295 1.00 48.31 78 CYS A CA 1
ATOM 624 C C . CYS A 1 78 ? 6.628 -4.513 15.338 1.00 48.31 78 CYS A C 1
ATOM 626 O O . CYS A 1 78 ? 7.765 -4.228 14.960 1.00 48.31 78 CYS A O 1
ATOM 628 N N . PRO A 1 79 ? 6.372 -4.798 16.634 1.00 49.41 79 PRO A N 1
ATOM 629 C CA . PRO A 1 79 ? 7.461 -5.181 17.515 1.00 49.41 79 PRO A CA 1
ATOM 630 C C . PRO A 1 79 ? 7.945 -6.544 17.008 1.00 49.41 79 PRO A C 1
ATOM 632 O O . PRO A 1 79 ? 7.187 -7.515 17.029 1.00 49.41 79 PRO A O 1
ATOM 635 N N . GLY A 1 80 ? 9.149 -6.568 16.439 1.00 51.03 80 GLY A N 1
ATOM 636 C CA . GLY A 1 80 ? 9.902 -7.810 16.273 1.00 51.03 80 GLY A CA 1
ATOM 637 C C . GLY A 1 80 ? 10.267 -8.403 17.625 1.00 51.03 80 GLY A C 1
ATOM 638 O O . GLY A 1 80 ? 10.377 -7.619 18.598 1.00 51.03 80 GLY A O 1
#

Solvent-accessible surface area (backbone atoms only — not comparable to full-atom values): 4664 Å² total; per-residue (Å²): 135,50,74,66,52,56,47,62,75,42,40,70,62,52,52,51,40,47,70,42,70,54,51,85,71,51,71,80,44,51,65,43,50,50,50,26,49,51,35,39,74,74,67,43,56,65,71,56,22,42,49,52,28,13,61,77,66,75,43,55,56,69,58,39,50,56,47,54,60,57,72,70,52,76,61,82,65,68,84,127

Sequence (80 aa):
MTIFEILKFNREIIERLHKAGVRHSDVRYIDLYSDYSTLVAQGAKASYAAAEAASRHGVSIRKTYDVISRFKNDCTFCPG

Mean predicted aligned error: 4.19 Å

Foldseek 3Di:
DDPVVVCVVCVVVVVLCVLLVHDPCLVLCPVLLVQLVVCVVVVHDSLVSLVVSCVVSVHDSVVSVVSNVVVPDDRPPPPD

pLDDT: mean 92.35, std 10.71, range [48.31, 98.38]

Radius of gyration: 15.25 Å; Cα contacts (8 Å, |Δi|>4): 47; chains: 1; bounding box: 36×22×35 Å

Nearest PDB structures (foldseek):
  4fcy-assembly1_B  TM=7.986E-01  e=6.209E-01  Muvirus mu
  4fcy-assembly1_A  TM=7.219E-01  e=5.531E-01  Muvirus mu
  2ezk-assembly1_A  TM=8.201E-01  e=1.243E+00  Muvirus mu
  2rn7-assembly1_A  TM=7.279E-01  e=2.958E+00  Shigella flexneri

Secondary structure (DSSP, 8-state):
--HHHHHHHTHHHHHHHHHTT--GGGGGGHHHHHHHHHHHHTT--HHHHHHHHHHHTT--HHHHHHHHHHHTS--TT---